Protein AF-A0A4R5AX59-F1 (afdb_monomer_lite)

Secondary structure (DSSP, 8-state):
-PPPPHHHHHHHHHHHHHHHHHHHHHHHHHHHHHT-TT------HHHHHHHHHHHHTTS--BTTB-HHHIIIIISTTTEETTEE-S-HHHHHHHHHHTT-

Organism: NCBI:txid2541732

Foldseek 3Di:
DDADDLVNQQVLLVVLLVVVVVQVVVQVVVCVVVVHPDDRPDDCVVVNVVSLVVVCVRQPADPNHDPSCCCVPVCVVCDDVNDRNAHSVNVVVVSVVVPD

Structure (mmCIF, N/CA/C/O backbone):
data_AF-A0A4R5AX59-F1
#
_entry.id   AF-A0A4R5AX59-F1
#
loop_
_atom_site.group_PDB
_atom_site.id
_atom_site.type_symbol
_atom_site.label_atom_id
_atom_site.label_alt_id
_atom_site.label_comp_id
_atom_site.label_asym_id
_atom_site.label_entity_id
_atom_site.label_seq_id
_atom_site.pdbx_PDB_ins_code
_atom_site.Cartn_x
_atom_site.Cartn_y
_atom_site.Cartn_z
_atom_site.occupancy
_atom_site.B_iso_or_equiv
_atom_site.auth_seq_id
_atom_site.auth_comp_id
_atom_site.auth_asym_id
_atom_site.auth_atom_id
_atom_site.pdbx_PDB_model_num
ATOM 1 N N . MET A 1 1 ? -9.663 -7.294 21.741 1.00 49.44 1 MET A N 1
ATOM 2 C CA . MET A 1 1 ? -9.016 -7.217 20.416 1.00 49.44 1 MET A CA 1
ATOM 3 C C . MET A 1 1 ? -7.968 -6.124 20.522 1.00 49.44 1 MET A C 1
ATOM 5 O O . MET A 1 1 ? -8.334 -5.029 20.925 1.00 49.44 1 MET A O 1
ATOM 9 N N . VAL A 1 2 ? -6.684 -6.425 20.317 1.00 59.66 2 VAL A N 1
ATOM 10 C CA . VAL A 1 2 ? -5.657 -5.370 20.284 1.00 59.66 2 VAL A CA 1
ATOM 11 C C . VAL A 1 2 ? -5.864 -4.626 18.968 1.00 59.66 2 VAL A C 1
ATOM 13 O O . VAL A 1 2 ? -5.839 -5.252 17.911 1.00 59.66 2 VAL A O 1
ATOM 16 N N . GLY A 1 3 ? -6.197 -3.338 19.038 1.00 80.69 3 GLY A N 1
ATOM 17 C CA . GLY A 1 3 ? -6.348 -2.509 17.845 1.00 80.69 3 GLY A CA 1
ATOM 18 C C . GLY A 1 3 ? -5.006 -2.343 17.133 1.00 80.69 3 GLY A C 1
ATOM 19 O O . GLY A 1 3 ? -3.953 -2.376 17.770 1.00 80.69 3 GLY A O 1
ATOM 20 N N . ILE A 1 4 ? -5.039 -2.167 15.816 1.00 92.44 4 ILE A N 1
ATOM 21 C CA . ILE A 1 4 ? -3.872 -1.712 15.061 1.00 92.44 4 ILE A CA 1
ATOM 22 C C . ILE A 1 4 ? -3.467 -0.306 15.545 1.00 92.44 4 ILE A C 1
ATOM 24 O O . ILE A 1 4 ? -4.328 0.498 15.900 1.00 92.44 4 ILE A O 1
ATOM 28 N N . THR A 1 5 ? -2.168 -0.011 15.613 1.00 95.12 5 THR A N 1
ATOM 29 C CA . THR A 1 5 ? -1.666 1.339 15.928 1.00 95.12 5 THR A CA 1
ATOM 30 C C . THR A 1 5 ? -1.486 2.155 14.652 1.00 95.12 5 THR A C 1
ATOM 32 O O . THR A 1 5 ? -1.291 1.582 13.579 1.00 95.12 5 THR A O 1
ATOM 35 N N . ILE A 1 6 ? -1.479 3.487 14.768 1.00 96.25 6 ILE A N 1
ATOM 36 C CA . ILE A 1 6 ? -1.176 4.369 13.633 1.00 96.25 6 ILE A CA 1
ATOM 37 C C . ILE A 1 6 ? 0.183 4.028 13.003 1.00 96.25 6 ILE A C 1
ATOM 39 O O . ILE A 1 6 ? 0.272 3.914 11.787 1.00 96.25 6 ILE A O 1
ATOM 43 N N . ASP A 1 7 ? 1.205 3.741 13.815 1.00 97.44 7 ASP A N 1
ATOM 44 C CA . ASP A 1 7 ? 2.538 3.375 13.317 1.00 97.44 7 ASP A CA 1
ATOM 45 C C . ASP A 1 7 ? 2.506 2.086 12.487 1.00 97.44 7 ASP A C 1
ATOM 47 O O . ASP A 1 7 ? 3.114 2.006 11.421 1.00 97.44 7 ASP A O 1
ATOM 51 N N . SER A 1 8 ? 1.755 1.077 12.947 1.00 96.69 8 SER A N 1
ATOM 52 C CA . SER A 1 8 ? 1.597 -0.187 12.217 1.00 96.69 8 SER A CA 1
ATOM 53 C C . SER A 1 8 ? 0.829 0.017 10.914 1.00 96.69 8 SER A C 1
ATOM 55 O O . SER A 1 8 ? 1.160 -0.585 9.896 1.00 96.69 8 SER A O 1
ATOM 57 N N . PHE A 1 9 ? -0.188 0.879 10.929 1.00 97.50 9 PHE A N 1
ATOM 58 C CA . PHE A 1 9 ? -0.946 1.232 9.737 1.00 97.50 9 PHE A CA 1
ATOM 59 C C . PHE A 1 9 ? -0.080 1.955 8.705 1.00 97.50 9 PHE A C 1
ATOM 61 O O . PHE A 1 9 ? -0.038 1.530 7.552 1.00 97.50 9 PHE A O 1
ATOM 68 N N . ILE A 1 10 ? 0.658 2.987 9.127 1.00 98.19 10 ILE A N 1
ATOM 69 C CA . ILE A 1 10 ? 1.587 3.725 8.265 1.00 98.19 10 ILE A CA 1
ATOM 70 C C . ILE A 1 10 ? 2.602 2.766 7.652 1.00 98.19 10 ILE A C 1
ATOM 72 O O . ILE A 1 10 ? 2.784 2.761 6.436 1.00 98.19 10 ILE A O 1
ATOM 76 N N . LEU A 1 11 ? 3.203 1.901 8.472 1.00 98.00 11 LEU A N 1
ATOM 77 C CA . LEU A 1 11 ? 4.176 0.916 8.012 1.00 98.00 11 LEU A CA 1
ATOM 78 C C . LEU A 1 11 ? 3.599 -0.001 6.927 1.00 98.00 11 LEU A C 1
ATOM 80 O O . LEU A 1 11 ? 4.266 -0.248 5.924 1.00 98.00 11 LEU A O 1
ATOM 84 N N . LEU A 1 12 ? 2.370 -0.496 7.097 1.00 97.56 12 LEU A N 1
ATOM 85 C CA . LEU 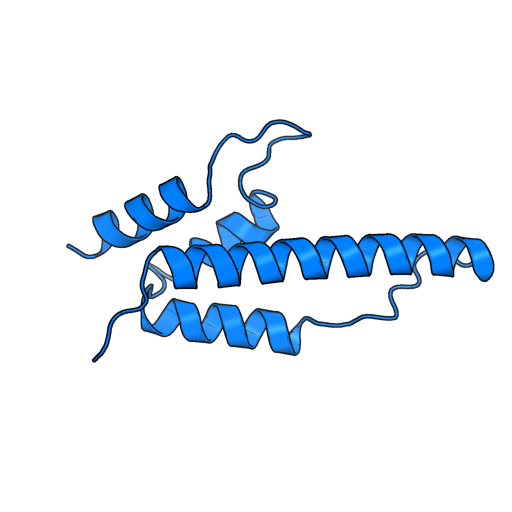A 1 12 ? 1.733 -1.379 6.118 1.00 97.56 12 LEU A CA 1
ATOM 86 C C . LEU A 1 12 ? 1.410 -0.655 4.803 1.00 97.56 12 LEU A C 1
ATOM 88 O O . LEU A 1 12 ? 1.679 -1.201 3.733 1.00 97.56 12 LEU A O 1
ATOM 92 N N . ILE A 1 13 ? 0.877 0.569 4.860 1.00 98.06 13 ILE A N 1
ATOM 93 C CA . ILE A 1 13 ? 0.564 1.361 3.659 1.00 98.06 13 ILE A CA 1
ATOM 94 C C . ILE A 1 13 ? 1.843 1.732 2.899 1.00 98.06 13 ILE A C 1
ATOM 96 O O . ILE A 1 13 ? 1.913 1.555 1.680 1.00 98.06 13 ILE A O 1
ATOM 100 N N . GLU A 1 14 ? 2.883 2.175 3.607 1.00 97.38 14 GLU A N 1
ATOM 101 C CA . GLU A 1 14 ? 4.177 2.496 3.001 1.00 97.38 14 GLU A CA 1
ATOM 102 C C . GLU A 1 14 ? 4.863 1.257 2.416 1.00 97.38 14 GLU A C 1
ATOM 104 O O . GLU A 1 14 ? 5.454 1.336 1.338 1.00 97.38 14 GLU A O 1
ATOM 109 N N . ALA A 1 15 ? 4.737 0.090 3.056 1.00 96.94 15 ALA A N 1
ATOM 110 C CA . ALA A 1 15 ? 5.247 -1.164 2.507 1.00 96.94 15 ALA A CA 1
ATOM 111 C C . ALA A 1 15 ? 4.571 -1.524 1.174 1.00 96.94 15 ALA A C 1
ATOM 113 O O . ALA A 1 15 ? 5.265 -1.875 0.218 1.00 96.94 15 ALA A O 1
ATOM 114 N N . ILE A 1 16 ? 3.242 -1.377 1.071 1.00 97.19 16 ILE A N 1
ATOM 115 C CA . ILE A 1 16 ? 2.517 -1.569 -0.196 1.00 97.19 16 ILE A CA 1
ATOM 116 C C . ILE A 1 16 ? 3.038 -0.585 -1.251 1.00 97.19 16 ILE A C 1
ATOM 118 O O . ILE A 1 16 ? 3.371 -0.994 -2.366 1.00 97.19 16 ILE A O 1
ATOM 122 N N . ARG A 1 17 ? 3.153 0.704 -0.904 1.00 96.12 17 ARG A N 1
ATOM 123 C CA . ARG A 1 17 ? 3.624 1.752 -1.821 1.00 96.12 17 ARG A CA 1
ATOM 124 C C . ARG A 1 17 ? 5.021 1.458 -2.362 1.00 96.12 17 ARG A C 1
ATOM 126 O O . ARG A 1 17 ? 5.251 1.529 -3.570 1.00 96.12 17 ARG A O 1
ATOM 133 N N . LEU A 1 18 ? 5.956 1.127 -1.473 1.00 95.25 18 LEU A N 1
ATOM 134 C CA . LEU A 1 18 ? 7.340 0.825 -1.825 1.00 95.25 18 LEU A CA 1
ATOM 135 C C . LEU A 1 18 ? 7.450 -0.449 -2.660 1.00 95.25 18 LEU A C 1
ATOM 137 O O . LEU A 1 18 ? 8.235 -0.470 -3.608 1.00 95.25 18 LEU A O 1
ATOM 141 N N . GLN A 1 19 ? 6.658 -1.480 -2.355 1.00 95.25 19 GLN A N 1
ATOM 142 C CA . GLN A 1 19 ? 6.638 -2.705 -3.150 1.00 95.25 19 GLN A CA 1
ATOM 143 C C . GLN A 1 19 ? 6.174 -2.420 -4.583 1.00 95.25 19 GLN A C 1
ATOM 145 O O . GLN A 1 19 ? 6.873 -2.785 -5.522 1.00 95.25 19 GLN A O 1
ATOM 150 N N . ILE A 1 20 ? 5.074 -1.678 -4.760 1.00 92.44 20 ILE A N 1
ATOM 151 C CA . ILE A 1 20 ? 4.573 -1.297 -6.091 1.00 92.44 20 ILE A CA 1
ATOM 152 C C . ILE A 1 20 ? 5.609 -0.473 -6.862 1.00 92.44 20 ILE A C 1
ATOM 154 O O . ILE A 1 20 ? 5.826 -0.708 -8.051 1.00 92.44 20 ILE A O 1
ATOM 158 N N . LEU A 1 21 ? 6.267 0.489 -6.205 1.00 91.88 21 LEU A N 1
ATOM 159 C CA . LEU A 1 21 ? 7.313 1.294 -6.839 1.00 91.88 21 LEU A CA 1
ATOM 160 C C . LEU A 1 21 ? 8.499 0.425 -7.280 1.00 91.88 21 LEU A C 1
ATOM 162 O O . LEU A 1 21 ? 8.993 0.572 -8.397 1.00 91.88 21 LEU A O 1
ATOM 166 N N . LYS A 1 22 ? 8.937 -0.497 -6.419 1.00 92.00 22 LYS A N 1
ATOM 167 C CA . LYS A 1 22 ? 10.027 -1.426 -6.716 1.00 92.00 22 LYS A CA 1
ATOM 168 C C . LYS A 1 22 ? 9.676 -2.347 -7.883 1.00 92.00 22 LYS A C 1
ATOM 170 O O . LYS A 1 22 ? 10.499 -2.514 -8.777 1.00 92.00 22 LYS A O 1
ATOM 175 N N . ASP A 1 23 ? 8.463 -2.892 -7.906 1.00 90.69 23 ASP A N 1
ATOM 176 C CA . ASP A 1 23 ? 7.997 -3.769 -8.983 1.00 90.69 23 ASP A CA 1
ATOM 177 C C . ASP A 1 23 ? 7.940 -3.027 -10.320 1.00 90.69 23 ASP A C 1
ATOM 179 O O . ASP A 1 23 ? 8.429 -3.542 -11.322 1.00 90.69 23 ASP A O 1
ATOM 183 N N . ARG A 1 24 ? 7.436 -1.784 -10.329 1.00 88.81 24 ARG A N 1
ATOM 184 C CA . ARG A 1 24 ? 7.441 -0.920 -11.522 1.00 88.81 24 ARG A CA 1
ATOM 185 C C . ARG A 1 24 ? 8.860 -0.653 -12.023 1.00 88.81 24 ARG A C 1
ATOM 187 O O . ARG A 1 24 ? 9.122 -0.835 -13.206 1.00 88.81 24 ARG A O 1
ATOM 194 N N . ASN A 1 25 ? 9.781 -0.274 -11.137 1.00 89.75 25 ASN A N 1
ATOM 195 C CA . ASN A 1 25 ? 11.169 0.004 -11.520 1.00 89.75 25 ASN A CA 1
ATOM 196 C C . ASN A 1 25 ? 11.872 -1.245 -12.069 1.00 89.75 25 ASN A C 1
ATOM 198 O O . ASN A 1 25 ? 12.587 -1.169 -13.070 1.00 89.75 25 ASN A O 1
ATOM 202 N N . ASN A 1 26 ? 11.642 -2.406 -11.451 1.00 89.19 26 ASN A N 1
ATOM 203 C CA . ASN A 1 26 ? 12.198 -3.660 -11.942 1.00 89.19 26 ASN A CA 1
ATOM 204 C C . ASN A 1 26 ? 11.588 -4.052 -13.296 1.00 89.19 26 ASN A C 1
ATOM 206 O O . ASN A 1 26 ? 12.317 -4.500 -14.174 1.00 89.19 26 ASN A O 1
ATOM 210 N N . ALA A 1 27 ? 10.277 -3.868 -13.481 1.00 88.44 27 ALA A N 1
ATOM 211 C CA . ALA A 1 27 ? 9.596 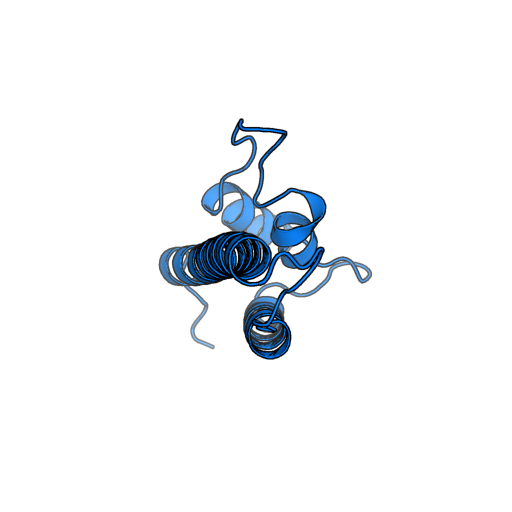-4.124 -14.748 1.00 88.44 27 ALA A CA 1
ATOM 212 C C . ALA A 1 27 ? 10.163 -3.257 -15.884 1.00 88.44 27 ALA A C 1
ATOM 214 O O . ALA A 1 27 ? 10.482 -3.785 -16.945 1.00 88.44 27 ALA A O 1
ATOM 215 N N . VAL A 1 28 ? 10.379 -1.957 -15.641 1.00 88.25 28 VAL A N 1
ATOM 216 C CA . VAL A 1 28 ? 11.033 -1.047 -16.603 1.00 88.25 28 VAL A CA 1
ATOM 217 C C . VAL A 1 28 ? 12.443 -1.533 -16.942 1.00 88.25 28 VAL A C 1
ATOM 219 O O . VAL A 1 28 ? 12.769 -1.696 -18.113 1.00 88.25 28 VAL A O 1
ATOM 222 N N . THR A 1 29 ? 13.248 -1.857 -15.928 1.00 87.50 29 THR A N 1
ATOM 223 C CA . THR A 1 29 ? 14.625 -2.341 -16.127 1.00 87.50 29 THR A CA 1
ATOM 224 C C . THR A 1 29 ? 14.663 -3.627 -16.960 1.00 87.50 29 THR A C 1
ATOM 226 O O . THR A 1 29 ? 15.503 -3.790 -17.841 1.00 87.50 29 THR A O 1
ATOM 229 N N . LEU A 1 30 ? 13.753 -4.568 -16.698 1.00 87.81 30 LEU A N 1
ATOM 230 C CA . LEU A 1 30 ? 13.699 -5.829 -17.436 1.00 87.81 30 LEU A CA 1
ATOM 231 C C . LEU A 1 30 ? 13.185 -5.626 -18.863 1.00 87.81 30 LEU A C 1
ATOM 233 O O . LEU A 1 30 ? 13.741 -6.219 -19.785 1.00 87.81 30 LEU A O 1
ATOM 237 N N . ALA A 1 31 ? 12.192 -4.758 -19.061 1.00 88.25 31 ALA A N 1
ATOM 238 C CA . ALA A 1 31 ? 11.718 -4.385 -20.390 1.00 88.25 31 ALA A CA 1
ATOM 239 C C . ALA A 1 31 ? 12.853 -3.813 -21.259 1.00 88.25 31 ALA A C 1
ATOM 241 O O . ALA A 1 31 ? 12.996 -4.215 -22.414 1.00 88.25 31 ALA A O 1
ATOM 242 N N . GLU A 1 32 ? 13.705 -2.955 -20.684 1.00 87.62 32 GLU A N 1
ATOM 243 C CA . GLU A 1 32 ? 14.894 -2.403 -21.348 1.00 87.62 32 GLU A CA 1
ATOM 244 C C . GLU A 1 32 ? 15.922 -3.488 -21.707 1.00 87.62 32 GLU A C 1
ATOM 246 O O . GLU A 1 32 ? 16.417 -3.521 -22.832 1.00 87.62 32 GLU A O 1
ATOM 251 N N . ILE A 1 33 ? 16.224 -4.407 -20.781 1.00 88.50 33 ILE A N 1
ATOM 252 C CA . ILE A 1 33 ? 17.201 -5.489 -21.002 1.00 88.50 33 ILE A CA 1
ATOM 253 C C . ILE A 1 33 ? 16.736 -6.456 -22.097 1.00 88.50 33 ILE A C 1
ATOM 255 O O . ILE A 1 33 ? 17.537 -6.886 -22.929 1.00 88.50 33 ILE A O 1
ATOM 259 N N . PHE A 1 34 ? 15.455 -6.824 -22.088 1.00 88.25 34 PHE A N 1
ATOM 260 C CA . PHE A 1 34 ? 14.897 -7.816 -23.008 1.00 88.25 34 PHE A CA 1
ATOM 261 C C . PHE A 1 34 ? 14.336 -7.208 -24.298 1.00 88.25 34 PHE A C 1
ATOM 263 O O . PHE A 1 34 ? 13.864 -7.957 -25.154 1.00 88.25 34 PHE A O 1
ATOM 270 N N . ASN A 1 35 ? 14.408 -5.879 -24.459 1.00 85.56 35 ASN A N 1
ATOM 271 C CA . ASN A 1 35 ? 13.796 -5.137 -25.563 1.00 85.56 35 ASN A CA 1
ATOM 272 C C . ASN A 1 35 ? 12.334 -5.569 -25.797 1.00 85.56 35 ASN A C 1
ATOM 274 O O . ASN A 1 35 ? 11.913 -5.845 -26.923 1.00 85.56 35 ASN A O 1
ATOM 278 N N . SER A 1 36 ? 11.593 -5.717 -24.697 1.00 80.06 36 SER A N 1
ATOM 279 C CA . SER A 1 36 ? 10.229 -6.238 -24.682 1.00 80.06 36 SER A CA 1
ATOM 280 C C . SER A 1 36 ? 9.297 -5.245 -24.005 1.00 80.06 36 SER A C 1
ATOM 282 O O . SER A 1 36 ? 9.490 -4.925 -22.831 1.00 80.06 36 SER A O 1
ATOM 284 N N . ASP A 1 37 ? 8.248 -4.819 -24.701 1.00 72.69 37 ASP A N 1
ATOM 285 C CA . ASP A 1 37 ? 7.223 -3.969 -24.101 1.00 72.69 37 ASP A CA 1
ATOM 286 C C . ASP A 1 37 ? 6.375 -4.760 -23.093 1.00 72.69 37 ASP A C 1
ATOM 288 O O . ASP A 1 37 ? 5.838 -5.827 -23.397 1.00 72.69 37 ASP A O 1
ATOM 292 N N . GLY A 1 38 ? 6.222 -4.216 -21.882 1.00 63.25 38 GLY A N 1
ATOM 293 C CA . GLY A 1 38 ? 5.200 -4.665 -20.931 1.00 63.25 38 GLY A CA 1
ATOM 294 C C . GLY A 1 38 ? 5.548 -5.875 -20.057 1.00 63.25 38 GLY A C 1
ATOM 295 O O . GLY A 1 38 ? 4.640 -6.502 -19.510 1.00 63.25 38 GLY A O 1
ATOM 296 N N . MET A 1 39 ? 6.828 -6.212 -19.873 1.00 67.19 39 MET A N 1
ATOM 297 C CA . MET A 1 39 ? 7.209 -7.280 -18.943 1.00 67.19 39 MET A CA 1
ATOM 298 C C . MET A 1 39 ? 7.086 -6.810 -17.485 1.00 67.19 39 MET A C 1
ATOM 300 O O . MET A 1 39 ? 7.957 -6.109 -16.979 1.00 67.19 39 MET A O 1
ATOM 304 N N . ASN A 1 40 ? 6.038 -7.243 -16.778 1.00 70.19 40 ASN A N 1
ATOM 305 C CA . ASN A 1 40 ? 6.002 -7.197 -15.315 1.00 70.19 40 ASN A CA 1
ATOM 306 C C . ASN A 1 40 ? 6.088 -8.625 -14.748 1.00 70.19 40 ASN A C 1
ATOM 308 O O . ASN A 1 40 ? 5.068 -9.307 -14.661 1.00 70.19 40 ASN A O 1
ATOM 312 N N . PRO A 1 41 ? 7.283 -9.101 -14.365 1.00 70.88 41 PRO A N 1
ATOM 313 C CA . PRO A 1 41 ? 7.439 -10.445 -13.820 1.00 70.88 41 PRO A CA 1
ATOM 314 C C . PRO A 1 41 ? 7.066 -10.542 -12.337 1.00 70.88 41 PRO A C 1
ATOM 316 O O . PRO A 1 41 ? 7.068 -11.642 -11.786 1.00 70.88 41 PRO A O 1
ATOM 319 N N . TYR A 1 42 ? 6.762 -9.418 -11.681 1.00 79.69 42 TYR A N 1
ATOM 320 C CA . TYR A 1 42 ? 6.470 -9.364 -10.254 1.00 79.69 42 TYR A CA 1
ATOM 321 C C . TYR A 1 42 ? 4.973 -9.132 -10.034 1.00 79.69 42 TYR A C 1
ATOM 323 O O . TYR A 1 42 ? 4.477 -8.006 -10.0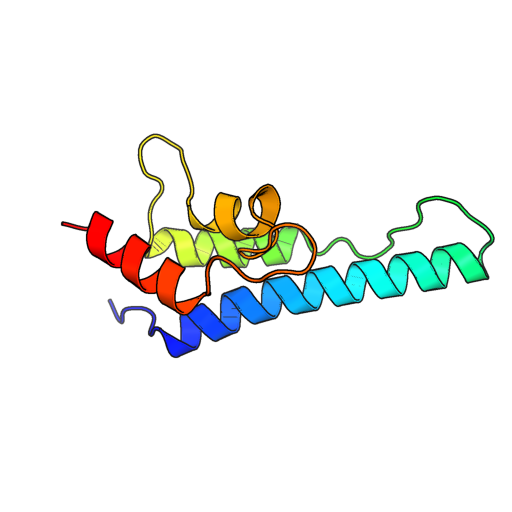96 1.00 79.69 42 TYR A O 1
ATOM 331 N N . ASP A 1 43 ? 4.246 -10.216 -9.758 1.00 82.50 43 ASP A N 1
ATOM 332 C CA . ASP A 1 43 ? 2.856 -10.158 -9.302 1.00 82.50 43 ASP A CA 1
ATOM 333 C C . ASP A 1 43 ? 2.788 -10.327 -7.777 1.00 82.50 43 ASP A C 1
ATOM 335 O O . ASP A 1 43 ? 2.773 -11.437 -7.247 1.00 82.50 43 ASP A O 1
ATOM 339 N N . ASN A 1 44 ? 2.723 -9.199 -7.066 1.00 88.25 44 ASN A N 1
ATOM 340 C CA . ASN A 1 44 ? 2.520 -9.162 -5.615 1.00 88.25 44 ASN A CA 1
ATOM 341 C C . ASN A 1 44 ? 1.047 -8.965 -5.218 1.00 88.25 44 ASN A C 1
ATOM 343 O O . ASN A 1 44 ? 0.748 -8.671 -4.055 1.00 88.25 44 ASN A O 1
ATOM 347 N N . SER A 1 45 ? 0.105 -9.132 -6.154 1.00 89.56 45 SER A N 1
ATOM 348 C CA . SER A 1 45 ? -1.315 -8.849 -5.920 1.00 89.56 45 SER A CA 1
ATOM 349 C C . SER A 1 45 ? -1.908 -9.681 -4.785 1.00 89.56 45 SER A C 1
ATOM 351 O O . SER A 1 45 ? -2.725 -9.169 -4.022 1.00 89.56 45 SER A O 1
ATOM 353 N N . ILE A 1 46 ? -1.471 -10.934 -4.619 1.00 94.19 46 ILE A N 1
ATOM 354 C CA . ILE A 1 46 ? -1.926 -11.819 -3.537 1.00 94.19 46 ILE A CA 1
ATOM 355 C C . ILE A 1 46 ? -1.544 -11.240 -2.171 1.00 94.19 46 ILE A C 1
ATOM 357 O O . ILE A 1 46 ? -2.394 -11.136 -1.285 1.00 94.19 46 ILE A O 1
ATOM 361 N N . LEU A 1 47 ? -0.285 -10.825 -2.007 1.00 94.62 47 LEU A N 1
ATOM 362 C CA . LEU A 1 47 ? 0.209 -10.280 -0.744 1.00 94.62 47 LEU A CA 1
ATOM 363 C C . LEU A 1 47 ? -0.453 -8.937 -0.425 1.00 94.62 47 LEU A C 1
ATOM 365 O O . LEU A 1 47 ? -0.929 -8.735 0.689 1.00 94.62 47 LEU A O 1
ATOM 369 N N . ILE A 1 48 ? -0.548 -8.045 -1.414 1.00 95.25 48 ILE A N 1
ATOM 370 C CA . ILE A 1 48 ? -1.198 -6.739 -1.247 1.00 95.25 48 ILE A CA 1
ATOM 371 C C . ILE A 1 48 ? -2.674 -6.918 -0.860 1.00 95.25 48 ILE A C 1
ATOM 373 O O . ILE A 1 48 ? -3.138 -6.291 0.092 1.00 95.25 48 ILE A O 1
ATOM 377 N N . LYS A 1 49 ? -3.404 -7.827 -1.524 1.00 94.69 49 LYS A N 1
ATOM 378 C CA . LYS A 1 49 ? -4.801 -8.146 -1.180 1.00 94.69 49 LYS A CA 1
ATOM 379 C C . LYS A 1 49 ? -4.939 -8.690 0.236 1.00 94.69 49 LYS A C 1
ATOM 381 O O . LYS A 1 49 ? -5.890 -8.324 0.923 1.00 94.69 49 LYS A O 1
ATOM 386 N N . ALA A 1 50 ? -4.012 -9.536 0.683 1.00 96.81 50 ALA A N 1
ATOM 387 C CA . ALA A 1 50 ? -4.016 -10.062 2.043 1.00 96.81 50 ALA A CA 1
ATOM 388 C C . ALA A 1 50 ? -3.805 -8.951 3.085 1.00 96.81 50 ALA A C 1
ATOM 390 O O . ALA A 1 50 ? -4.540 -8.900 4.070 1.00 96.81 50 ALA A O 1
ATOM 391 N N . ILE A 1 51 ? -2.868 -8.025 2.847 1.00 96.94 51 ILE A N 1
ATOM 392 C CA . ILE A 1 51 ? -2.625 -6.879 3.739 1.00 96.94 51 ILE A CA 1
ATOM 393 C C . ILE A 1 51 ? -3.856 -5.970 3.804 1.00 96.94 51 ILE A C 1
ATOM 395 O O . ILE A 1 51 ? -4.303 -5.617 4.893 1.00 96.94 51 ILE A O 1
ATOM 399 N N . ILE A 1 52 ? -4.449 -5.627 2.658 1.00 96.19 52 ILE A N 1
ATOM 400 C CA . ILE A 1 52 ? -5.662 -4.798 2.611 1.00 96.19 52 ILE A CA 1
ATOM 401 C C . ILE A 1 52 ? -6.824 -5.497 3.321 1.00 96.19 52 ILE A C 1
ATOM 403 O O . ILE A 1 52 ? -7.529 -4.871 4.108 1.00 96.19 52 ILE A O 1
ATOM 407 N N . SER A 1 53 ? -6.997 -6.800 3.096 1.00 95.44 53 SER A N 1
ATOM 408 C CA . SER A 1 53 ? -8.045 -7.594 3.746 1.00 95.44 53 SER A CA 1
ATOM 409 C C . SER A 1 53 ? -7.853 -7.646 5.265 1.00 95.44 53 SER A C 1
ATOM 411 O O . SER A 1 53 ? -8.823 -7.538 6.010 1.00 95.44 53 SER A O 1
ATOM 413 N N . PHE A 1 54 ? -6.609 -7.746 5.741 1.00 95.69 54 PHE A N 1
ATOM 414 C CA . PHE A 1 54 ? -6.288 -7.628 7.162 1.00 95.69 54 PHE A CA 1
ATOM 415 C C . PHE A 1 54 ? -6.668 -6.247 7.712 1.00 95.69 54 PHE A C 1
ATOM 417 O O . PHE A 1 54 ? -7.374 -6.165 8.716 1.00 95.69 54 PHE A O 1
ATOM 424 N N . LEU A 1 55 ? -6.284 -5.162 7.033 1.00 95.62 55 LEU A N 1
ATOM 425 C CA . LEU A 1 55 ? -6.658 -3.803 7.437 1.00 95.62 55 LEU A CA 1
ATOM 426 C C . LEU A 1 55 ? -8.183 -3.604 7.460 1.00 95.62 55 LEU A C 1
ATOM 428 O O . LEU A 1 55 ? -8.696 -2.944 8.359 1.00 95.62 55 LEU A O 1
ATOM 432 N N . GLN A 1 56 ? -8.921 -4.230 6.539 1.00 94.12 56 GLN A N 1
ATOM 433 C CA . GLN A 1 56 ? -10.388 -4.181 6.490 1.00 94.12 56 GLN A CA 1
ATOM 434 C C . GLN A 1 56 ? -11.071 -4.844 7.695 1.00 94.12 56 GLN A C 1
ATOM 436 O O . GLN A 1 56 ? -12.219 -4.517 7.989 1.00 94.12 56 GLN A O 1
ATOM 441 N N . THR A 1 57 ? -10.386 -5.724 8.436 1.00 93.38 57 THR A N 1
ATOM 442 C CA . THR A 1 57 ? -10.921 -6.248 9.710 1.00 93.38 57 THR A CA 1
ATOM 443 C C . THR A 1 57 ? -11.007 -5.172 10.797 1.00 93.38 57 THR A C 1
ATOM 445 O O . THR A 1 57 ? -11.811 -5.294 11.719 1.00 93.38 57 THR A O 1
ATOM 448 N N . HIS A 1 58 ? -10.214 -4.103 10.664 1.00 93.62 58 HIS A N 1
ATOM 449 C CA . HIS A 1 58 ? -10.225 -2.930 11.537 1.00 93.62 58 HIS A CA 1
ATOM 450 C C . HIS A 1 58 ? -10.950 -1.736 10.907 1.00 93.62 58 HIS A C 1
ATOM 452 O O . HIS A 1 58 ? -11.535 -0.936 11.628 1.00 93.62 58 HIS A O 1
ATOM 458 N N . PHE A 1 59 ? -10.924 -1.628 9.577 1.00 93.62 59 PHE A N 1
ATOM 459 C CA . PHE A 1 59 ? -11.506 -0.539 8.793 1.00 93.62 59 PHE A CA 1
ATOM 460 C C . PHE A 1 59 ? -12.464 -1.110 7.736 1.00 93.62 59 PHE A C 1
ATOM 462 O O . PHE A 1 59 ? -12.093 -1.219 6.561 1.00 93.62 59 PHE A O 1
ATOM 469 N N . PRO A 1 60 ? -13.671 -1.546 8.144 1.00 93.56 60 PRO A N 1
ATOM 470 C CA . PRO A 1 60 ? -14.596 -2.227 7.249 1.00 93.56 60 PRO A CA 1
ATOM 471 C C . PRO A 1 60 ? -15.051 -1.320 6.105 1.00 93.56 60 PRO A C 1
ATOM 473 O O . PRO A 1 60 ? -15.054 -0.092 6.207 1.00 93.56 60 PRO A O 1
ATOM 476 N N . LYS A 1 61 ? -15.465 -1.950 5.004 1.00 94.06 61 LYS A N 1
ATOM 477 C CA . LYS A 1 61 ? -16.049 -1.243 3.860 1.00 94.06 61 LYS A CA 1
ATOM 478 C C . LYS A 1 61 ? -17.343 -0.544 4.275 1.00 94.06 61 LYS A C 1
ATOM 480 O O . LYS A 1 61 ? -18.133 -1.110 5.027 1.00 94.06 61 LYS A O 1
ATOM 485 N N . GLN A 1 62 ? -17.578 0.637 3.719 1.00 90.44 62 GLN A N 1
ATOM 486 C CA . GLN A 1 62 ? -18.814 1.399 3.896 1.00 90.44 62 GLN A CA 1
ATOM 487 C C . GLN A 1 62 ? -19.572 1.366 2.574 1.00 90.44 62 GLN A C 1
ATOM 489 O O . GLN A 1 62 ? -19.019 1.758 1.554 1.00 90.44 62 GLN A O 1
ATOM 494 N N . ASP A 1 63 ? -20.779 0.797 2.553 1.00 89.38 63 ASP A N 1
ATOM 495 C CA . ASP A 1 63 ? -21.58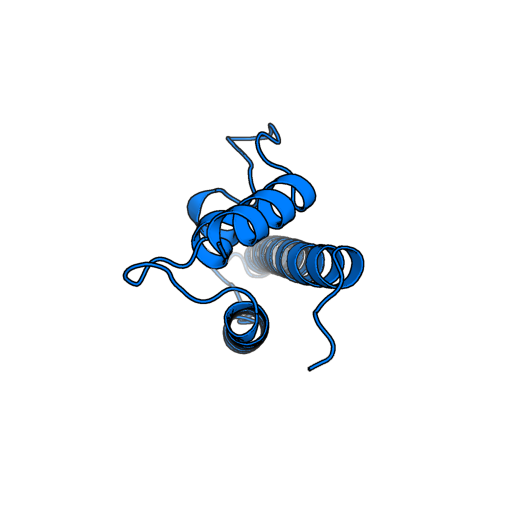7 0.637 1.330 1.00 89.38 63 ASP A CA 1
ATOM 496 C C . ASP A 1 63 ? -20.829 -0.014 0.152 1.00 89.38 63 ASP A C 1
ATOM 498 O O . ASP A 1 63 ? -20.975 0.347 -1.013 1.00 89.38 63 ASP A O 1
ATOM 502 N N . GLY A 1 64 ? -19.969 -0.991 0.464 1.00 89.06 64 GLY A N 1
ATOM 503 C CA . GLY A 1 64 ? -19.129 -1.689 -0.518 1.00 89.06 64 GLY A CA 1
ATOM 504 C C . GLY A 1 64 ? -17.860 -0.934 -0.931 1.00 89.06 64 GLY A C 1
ATOM 505 O O . GLY A 1 64 ? -16.992 -1.521 -1.577 1.00 89.06 64 GLY A O 1
ATOM 506 N N . PHE A 1 65 ? -17.699 0.317 -0.504 1.00 91.94 65 PHE A N 1
ATOM 507 C CA . PHE A 1 65 ? -16.522 1.134 -0.762 1.00 91.94 65 PHE A CA 1
ATOM 508 C C . PHE A 1 65 ? -15.415 0.876 0.269 1.00 91.94 65 PHE A C 1
ATOM 510 O O . PHE A 1 65 ? -15.639 0.926 1.481 1.00 91.94 65 PHE A O 1
ATOM 517 N N . CYS A 1 66 ? -14.196 0.608 -0.208 1.00 94.94 66 CYS A N 1
ATOM 518 C CA . CYS A 1 66 ? -13.008 0.518 0.635 1.00 94.94 66 CYS A CA 1
ATOM 519 C C . CYS A 1 66 ? -12.123 1.748 0.440 1.00 94.94 66 CYS A C 1
ATOM 521 O O . CYS A 1 66 ? -11.412 1.864 -0.558 1.00 94.94 66 CYS A O 1
ATOM 523 N N . MET A 1 67 ? -12.111 2.629 1.439 1.00 96.12 67 MET A N 1
ATOM 524 C CA . MET A 1 67 ? -11.298 3.844 1.402 1.00 96.12 67 MET A CA 1
ATOM 525 C C . MET A 1 67 ? -9.791 3.548 1.303 1.00 96.12 67 MET A C 1
ATOM 527 O O . MET A 1 67 ? -9.065 4.279 0.639 1.00 96.12 67 MET A O 1
ATOM 531 N N . ILE A 1 68 ? -9.315 2.448 1.899 1.00 96.94 68 ILE A N 1
ATOM 532 C CA . ILE A 1 68 ? -7.900 2.044 1.811 1.00 96.94 68 ILE A CA 1
ATOM 533 C C . ILE A 1 68 ? -7.524 1.682 0.367 1.00 96.94 68 ILE A C 1
ATOM 535 O O . ILE A 1 68 ? -6.507 2.154 -0.134 1.00 96.94 68 ILE A O 1
ATOM 539 N N . GLU A 1 69 ? -8.350 0.884 -0.322 1.00 96.25 69 GLU A N 1
ATOM 540 C CA . GLU A 1 69 ? -8.126 0.534 -1.735 1.00 96.25 69 GLU A CA 1
ATOM 541 C C . GLU A 1 69 ? -8.159 1.787 -2.615 1.00 96.25 69 GLU A C 1
ATOM 543 O O . GLU A 1 69 ? -7.265 1.985 -3.437 1.00 96.25 69 GLU A O 1
ATOM 548 N N . HIS A 1 70 ? -9.146 2.659 -2.397 1.00 95.06 70 HIS A N 1
ATOM 549 C CA . HIS A 1 70 ? -9.263 3.918 -3.124 1.00 95.06 70 HIS A CA 1
ATOM 550 C C . HIS A 1 70 ? -8.017 4.797 -2.943 1.00 95.06 70 HIS A C 1
ATOM 552 O O . HIS A 1 70 ? -7.428 5.245 -3.925 1.00 95.06 70 HIS A O 1
ATOM 558 N N . TYR A 1 71 ? -7.555 4.975 -1.703 1.00 96.62 71 TYR A N 1
ATOM 559 C CA . TYR A 1 71 ? -6.347 5.741 -1.410 1.00 96.62 71 TYR A CA 1
ATOM 560 C C . TYR A 1 71 ? -5.102 5.161 -2.100 1.00 96.62 71 TYR A C 1
ATOM 562 O O . TYR A 1 71 ? -4.327 5.898 -2.714 1.00 96.62 71 TYR A O 1
ATOM 570 N N . CYS A 1 72 ? -4.900 3.843 -2.023 1.00 95.88 72 CYS A N 1
ATOM 571 C CA . CYS A 1 72 ? -3.720 3.194 -2.592 1.00 95.88 72 CYS A CA 1
ATOM 572 C C . CYS A 1 72 ? -3.706 3.215 -4.127 1.00 95.88 72 CYS A C 1
ATOM 574 O O . CYS A 1 72 ? -2.656 3.471 -4.716 1.00 95.88 72 CYS A O 1
ATOM 576 N N . PHE A 1 73 ? -4.836 2.934 -4.780 1.00 93.25 73 PHE A N 1
ATOM 577 C CA . PHE A 1 73 ? -4.858 2.651 -6.220 1.00 93.25 73 PHE A CA 1
ATOM 578 C C . PHE A 1 73 ? -5.440 3.778 -7.069 1.00 93.25 73 PHE A C 1
ATOM 580 O O . PHE A 1 73 ? -4.872 4.089 -8.112 1.00 93.25 73 PHE A O 1
ATOM 587 N N . GLU A 1 74 ? -6.516 4.420 -6.617 1.00 92.38 74 GLU A N 1
ATOM 588 C CA . GLU A 1 74 ? -7.185 5.487 -7.375 1.00 92.38 74 GLU A CA 1
ATOM 589 C C . GLU A 1 74 ? -6.562 6.855 -7.086 1.00 92.38 74 GLU A C 1
ATOM 591 O O . GLU A 1 74 ? -6.415 7.685 -7.978 1.00 92.38 74 GLU A O 1
ATOM 596 N N . MET A 1 75 ? -6.135 7.083 -5.841 1.00 93.81 75 MET A N 1
ATOM 597 C CA . MET A 1 75 ? -5.484 8.331 -5.431 1.00 93.81 75 MET A CA 1
ATOM 598 C C . MET A 1 75 ? -3.957 8.267 -5.501 1.00 93.81 75 MET A C 1
ATOM 600 O O . MET A 1 75 ? -3.297 9.188 -5.028 1.00 93.81 75 MET A O 1
ATOM 604 N N . ASN A 1 76 ? -3.379 7.178 -6.021 1.00 94.56 76 ASN A N 1
ATOM 605 C CA . ASN A 1 76 ? -1.928 6.983 -6.115 1.00 94.56 76 ASN A CA 1
ATOM 606 C C . ASN A 1 76 ? -1.193 7.316 -4.797 1.00 94.56 76 ASN A C 1
ATOM 608 O O . ASN A 1 76 ? -0.203 8.051 -4.791 1.00 94.56 76 ASN A O 1
ATOM 612 N N . PHE A 1 77 ? -1.699 6.796 -3.674 1.00 96.50 77 PHE A N 1
ATOM 613 C CA . PHE A 1 77 ? -1.202 7.093 -2.324 1.00 96.50 77 PHE A CA 1
ATOM 614 C C . PHE A 1 77 ? -1.311 8.581 -1.957 1.00 96.50 77 PHE A C 1
ATOM 616 O O . PHE A 1 77 ? -0.369 9.188 -1.450 1.00 96.50 77 PHE A O 1
ATOM 623 N N . GLY A 1 78 ? -2.471 9.172 -2.253 1.00 94.19 78 GLY A N 1
ATOM 624 C CA . GLY A 1 78 ? -2.789 10.566 -1.949 1.00 94.19 78 GLY A CA 1
ATOM 625 C C . GLY A 1 78 ? -2.072 11.594 -2.826 1.00 94.19 78 GLY A C 1
ATOM 626 O O . GLY A 1 78 ? -1.974 12.755 -2.423 1.00 94.19 78 GLY A O 1
ATOM 627 N N . LYS A 1 79 ? -1.568 11.188 -3.997 1.00 92.62 79 LYS A N 1
ATOM 628 C CA . LYS A 1 79 ? -0.858 12.058 -4.936 1.00 92.62 79 LYS A CA 1
ATOM 629 C C . LYS A 1 79 ? -1.708 12.456 -6.137 1.00 92.62 79 LYS A C 1
ATOM 631 O O . LYS A 1 79 ? -2.347 11.613 -6.762 1.00 92.62 79 LYS A O 1
ATOM 636 N N . ILE A 1 80 ? -1.607 13.724 -6.531 1.00 86.31 80 ILE A N 1
ATOM 637 C CA . ILE A 1 80 ? -2.074 14.220 -7.832 1.00 86.31 80 ILE A CA 1
ATOM 638 C C . ILE A 1 80 ? -0.844 14.693 -8.608 1.00 86.31 80 ILE A C 1
ATOM 640 O O . ILE A 1 80 ? -0.203 15.678 -8.248 1.00 86.31 80 ILE A O 1
ATOM 644 N N . GLY A 1 81 ? -0.477 13.951 -9.656 1.00 84.75 81 GLY A N 1
ATOM 645 C CA . GLY A 1 81 ? 0.836 14.111 -10.281 1.00 84.75 81 GLY A CA 1
ATOM 646 C C . GLY A 1 81 ? 1.947 13.798 -9.275 1.00 84.75 81 GLY A C 1
ATOM 647 O O . GLY A 1 81 ? 1.971 12.712 -8.696 1.00 84.75 81 GLY A O 1
ATOM 648 N N . GLU A 1 82 ? 2.837 14.763 -9.046 1.00 86.81 82 GLU A N 1
ATOM 649 C CA . GLU A 1 82 ? 3.942 14.642 -8.082 1.00 86.81 82 GLU A CA 1
ATOM 650 C C . GLU A 1 82 ? 3.611 15.199 -6.687 1.00 86.81 82 GLU A C 1
ATOM 652 O O . GLU A 1 82 ? 4.352 14.957 -5.732 1.00 86.81 82 GLU A O 1
ATOM 657 N N . GLU A 1 83 ? 2.502 15.927 -6.542 1.00 90.06 83 GLU A N 1
ATOM 658 C CA . GLU A 1 83 ? 2.148 16.603 -5.295 1.00 90.06 83 GLU A CA 1
ATOM 659 C C . GLU A 1 83 ? 1.404 15.664 -4.339 1.00 90.06 83 GLU A C 1
ATOM 661 O O . GLU A 1 83 ? 0.443 14.997 -4.728 1.00 90.06 83 GLU A O 1
ATOM 666 N N . LEU A 1 84 ? 1.844 15.620 -3.076 1.00 92.69 84 LEU A N 1
ATOM 667 C CA . LEU A 1 84 ? 1.173 14.879 -2.008 1.00 92.69 84 LEU A CA 1
ATOM 668 C C . LEU A 1 84 ? 0.060 15.740 -1.404 1.00 92.69 84 LEU A C 1
ATOM 670 O O . LEU A 1 84 ? 0.335 16.706 -0.697 1.00 92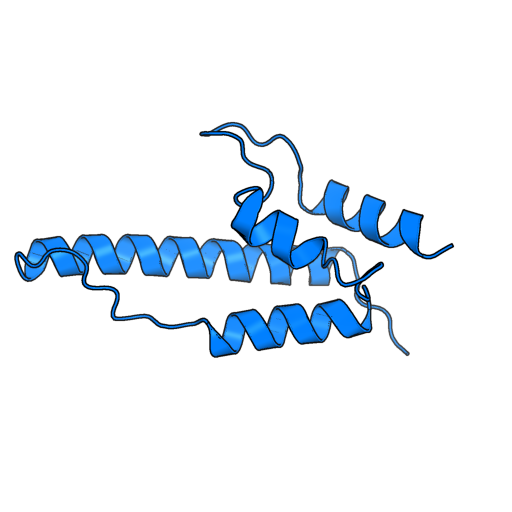.69 84 LEU A O 1
ATOM 674 N N . ILE A 1 85 ? -1.187 15.349 -1.653 1.00 93.88 85 ILE A N 1
ATOM 675 C CA . ILE A 1 85 ? -2.387 16.049 -1.181 1.00 93.88 85 ILE A CA 1
ATOM 676 C C . ILE A 1 85 ? -2.925 15.420 0.108 1.00 93.88 85 ILE A C 1
ATOM 678 O O . ILE A 1 85 ? -3.410 16.129 0.987 1.00 93.88 85 ILE A O 1
ATOM 682 N N . ILE A 1 86 ? -2.837 14.090 0.241 1.00 94.88 86 ILE A N 1
ATOM 683 C CA . ILE A 1 86 ? -3.347 13.356 1.408 1.00 94.88 86 ILE A CA 1
ATOM 684 C C . ILE A 1 86 ? -2.273 12.418 1.954 1.00 94.88 86 ILE A C 1
ATOM 686 O O . ILE A 1 86 ? -1.837 11.488 1.275 1.00 94.88 86 ILE A O 1
ATOM 690 N N . THR A 1 87 ? -1.876 12.626 3.208 1.00 96.81 87 THR A N 1
ATOM 691 C CA . THR A 1 87 ? -0.906 11.758 3.888 1.00 96.81 87 THR A CA 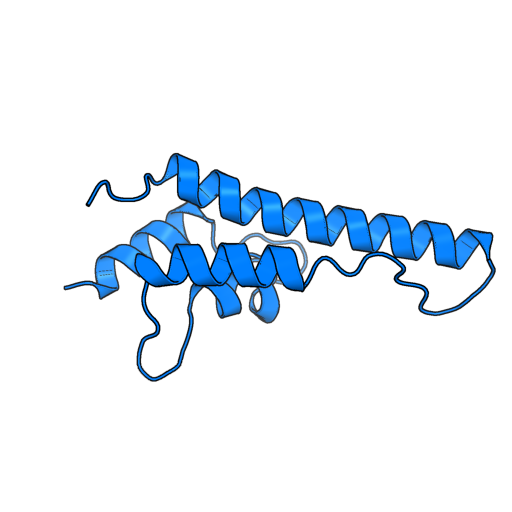1
ATOM 692 C C . THR A 1 87 ? -1.562 10.491 4.444 1.00 96.81 87 THR A C 1
ATOM 694 O O . THR A 1 87 ? -2.785 10.407 4.588 1.00 96.81 87 THR A O 1
ATOM 697 N N . VAL A 1 88 ? -0.744 9.501 4.800 1.00 97.12 88 VAL A N 1
ATOM 698 C CA . VAL A 1 88 ? -1.227 8.250 5.400 1.00 97.12 88 VAL A CA 1
ATOM 699 C C . VAL A 1 88 ? -1.826 8.494 6.794 1.00 97.12 88 VAL A C 1
ATOM 701 O O . VAL A 1 88 ? -2.813 7.863 7.169 1.00 97.12 88 VAL A O 1
ATOM 704 N N . GLU A 1 89 ? -1.298 9.462 7.544 1.00 97.44 89 GLU A N 1
ATOM 705 C CA . GLU A 1 89 ? -1.857 9.924 8.819 1.00 97.44 89 GLU A CA 1
ATOM 706 C C . GLU A 1 89 ? -3.243 10.546 8.626 1.00 97.44 89 GLU A C 1
ATOM 708 O O . GLU A 1 89 ? -4.162 10.274 9.398 1.00 97.44 89 GLU A O 1
ATOM 713 N N . ALA A 1 90 ? -3.422 11.363 7.582 1.00 96.50 90 ALA A N 1
ATOM 714 C CA . ALA A 1 90 ? -4.718 11.958 7.275 1.00 96.50 90 ALA A CA 1
ATOM 715 C C . ALA A 1 90 ? -5.761 10.878 6.943 1.00 96.50 90 ALA A C 1
ATOM 717 O O . ALA A 1 90 ? -6.872 10.927 7.474 1.00 96.50 90 ALA A O 1
ATOM 718 N N . LEU A 1 91 ? -5.378 9.865 6.155 1.00 96.56 91 LEU A N 1
ATOM 719 C CA . LEU A 1 91 ? -6.207 8.685 5.901 1.00 96.56 91 LEU A CA 1
ATOM 720 C C . LEU A 1 91 ? -6.574 7.962 7.205 1.00 96.56 91 LEU A C 1
ATOM 722 O O . LEU A 1 91 ? -7.743 7.651 7.423 1.00 96.56 91 LEU A O 1
ATOM 726 N N . TRP A 1 92 ? -5.602 7.712 8.087 1.00 96.69 92 TRP A N 1
ATOM 727 C CA . TRP A 1 92 ? -5.846 7.082 9.387 1.00 96.69 92 TRP A CA 1
ATOM 728 C C . TRP A 1 92 ? -6.896 7.844 10.202 1.00 96.69 92 TRP A C 1
ATOM 730 O O . TRP A 1 92 ? -7.829 7.247 10.745 1.00 96.69 92 TRP A O 1
ATOM 740 N N . HIS A 1 93 ? -6.762 9.167 10.290 1.00 95.50 93 HIS A N 1
ATOM 741 C CA . HIS A 1 93 ? -7.707 9.997 11.027 1.00 95.50 93 HIS A CA 1
ATOM 742 C C . HIS A 1 93 ? -9.111 9.959 10.422 1.00 95.50 93 HIS A C 1
ATOM 744 O O . HIS A 1 93 ? -10.081 9.911 11.175 1.00 95.50 93 HIS A O 1
ATOM 750 N N . ASP A 1 94 ? -9.230 9.959 9.096 1.00 93.62 94 ASP A N 1
ATOM 751 C CA . ASP A 1 94 ? -10.524 9.892 8.418 1.00 93.62 94 ASP A CA 1
ATOM 752 C C . ASP A 1 94 ? -11.218 8.540 8.639 1.00 93.62 94 ASP A C 1
ATOM 754 O O . ASP A 1 94 ? -12.374 8.481 9.060 1.00 93.62 94 ASP A O 1
ATOM 758 N N . LEU A 1 95 ? -10.467 7.444 8.498 1.00 93.88 95 LEU A N 1
ATOM 759 C CA . LEU A 1 95 ? -10.955 6.090 8.758 1.00 93.88 95 LEU A CA 1
ATOM 760 C C . LEU A 1 95 ? -11.498 5.917 10.179 1.00 93.88 95 LEU A C 1
ATOM 762 O O . LEU A 1 95 ? -12.485 5.214 10.357 1.00 93.88 95 LEU A O 1
ATOM 766 N N . ASN A 1 96 ? -10.885 6.557 11.179 1.00 91.56 96 ASN A N 1
ATOM 767 C CA . ASN A 1 96 ? -11.334 6.483 12.572 1.00 91.56 96 ASN A CA 1
ATOM 768 C C . ASN A 1 96 ? -12.494 7.442 12.894 1.00 91.56 96 ASN A C 1
ATOM 770 O O . ASN A 1 96 ? -13.252 7.182 13.827 1.00 91.56 96 ASN A O 1
ATOM 774 N N . LYS A 1 97 ? -12.669 8.540 12.145 1.00 87.12 97 LYS A N 1
ATOM 775 C CA . LYS A 1 97 ? -13.838 9.426 12.304 1.00 87.12 97 LYS A CA 1
ATOM 776 C C . LYS A 1 97 ? -15.128 8.734 11.880 1.00 87.12 97 LYS A C 1
ATOM 778 O O . LYS A 1 97 ? -16.135 8.875 12.562 1.00 87.12 97 LYS A O 1
ATOM 783 N N . ASN A 1 98 ? -15.070 7.957 10.800 1.00 69.12 98 ASN A N 1
ATOM 784 C CA . ASN A 1 98 ? -16.230 7.287 10.212 1.00 69.12 98 ASN A CA 1
ATOM 785 C C . ASN A 1 98 ? -16.610 5.965 10.920 1.00 69.12 98 ASN A C 1
ATOM 787 O O . ASN A 1 98 ? -17.373 5.178 10.364 1.00 69.12 98 ASN A O 1
ATOM 791 N N . GLN A 1 99 ? -16.063 5.692 12.113 1.00 66.88 99 GLN A N 1
ATOM 792 C CA . GLN A 1 99 ? -16.411 4.525 12.943 1.00 66.88 99 GLN A CA 1
ATOM 793 C C . GLN A 1 99 ? -17.436 4.823 14.051 1.00 66.88 99 GLN A C 1
ATOM 795 O O . GLN A 1 99 ? -17.776 3.905 14.797 1.00 66.88 99 GLN A O 1
ATOM 800 N N . ASN A 1 100 ? -17.924 6.067 14.159 1.00 48.00 100 ASN A N 1
ATOM 801 C CA . ASN A 1 100 ? -18.949 6.483 15.127 1.00 48.00 100 ASN A CA 1
ATOM 802 C C . ASN A 1 100 ? -20.280 6.804 14.451 1.00 48.00 100 ASN A C 1
ATOM 804 O O . ASN A 1 100 ? -20.253 7.561 13.455 1.00 48.00 100 ASN A O 1
#

Sequence (100 aa):
MVGITIDSFILLIEAIRLQILKDRNNAVTLAEIFNSDGMNPYDNSILIKAIISFLQTHFPKQDGFCMIEHYCFEMNFGKIGEELIITVEALWHDLNKNQN

Radius of gyration: 15.58 Å; chains: 1; bounding box: 39×28×46 Å

pLDDT: mean 89.88, std 9.98, range [48.0, 98.19]